Protein AF-A0A2W7BC59-F1 (afdb_monomer)

pLDDT: mean 80.7, std 17.66, range [41.47, 96.5]

Foldseek 3Di:
DDPDPPPPFWDFPAKWKQLAVVQQKTQFDPVLDDPDPPVPVPDPPLRIDSDPVRTDGDHYQVVNVVCVVSCVVVSVVVCVVVVHQKGKMFIWGWIAGPVRDIDTDGPDIDMDGPPPPPD

Solvent-accessible surface area (backbone atoms only — not comparable to full-atom values): 7121 Å² total; per-residue (Å²): 141,81,84,79,81,72,74,75,76,51,45,77,74,28,22,33,38,28,63,37,62,95,73,48,29,22,37,28,27,83,86,60,51,74,86,67,64,78,89,68,62,86,59,79,73,72,44,64,34,71,46,76,94,38,36,30,72,27,88,44,65,70,58,45,59,60,50,48,67,76,38,44,66,60,53,52,50,50,30,56,78,66,71,43,63,62,47,59,29,34,39,22,38,30,27,30,42,91,86,67,54,77,46,75,44,84,72,44,79,46,78,49,64,67,81,78,76,84,125

Structure (mmCIF, N/CA/C/O backbone):
data_AF-A0A2W7BC59-F1
#
_entry.id   AF-A0A2W7BC59-F1
#
loop_
_atom_site.group_PDB
_atom_site.id
_atom_site.type_symbol
_atom_site.label_atom_id
_atom_site.label_alt_id
_atom_site.label_comp_id
_atom_site.label_asym_id
_atom_site.label_entity_id
_atom_site.label_seq_id
_atom_site.pdbx_PDB_ins_code
_atom_site.Cartn_x
_atom_site.Cartn_y
_atom_site.Cartn_z
_atom_site.occupancy
_atom_site.B_iso_or_equiv
_atom_site.auth_seq_id
_atom_site.auth_comp_id
_atom_site.auth_asym_id
_atom_site.auth_atom_id
_atom_site.pdbx_PDB_model_num
ATOM 1 N N . MET A 1 1 ? -36.260 -1.384 26.310 1.00 46.19 1 MET A N 1
ATOM 2 C CA . MET A 1 1 ? -35.125 -0.602 25.772 1.00 46.19 1 MET A CA 1
ATOM 3 C C . MET A 1 1 ? -34.044 -1.584 25.352 1.00 46.19 1 MET A C 1
ATOM 5 O O . MET A 1 1 ? -33.490 -2.238 26.220 1.00 46.19 1 MET A O 1
ATOM 9 N N . ALA A 1 2 ? -33.786 -1.745 24.056 1.00 45.19 2 ALA A N 1
ATOM 10 C CA . ALA A 1 2 ? -32.685 -2.568 23.555 1.00 45.19 2 ALA A CA 1
ATOM 11 C C . ALA A 1 2 ? -32.050 -1.829 22.371 1.00 45.19 2 ALA A C 1
ATOM 13 O O . ALA A 1 2 ? -32.473 -1.976 21.228 1.00 45.19 2 ALA A O 1
ATOM 14 N N . LYS A 1 3 ? -31.085 -0.947 22.659 1.00 47.84 3 LYS A N 1
ATOM 15 C CA . LYS A 1 3 ? -30.191 -0.414 21.627 1.00 47.84 3 LYS A CA 1
ATOM 16 C C . LYS A 1 3 ? -29.195 -1.526 21.323 1.00 47.84 3 LYS A C 1
ATOM 18 O O . LYS A 1 3 ? -28.331 -1.811 22.147 1.00 47.84 3 LYS A O 1
ATOM 23 N N . GLY A 1 4 ? -29.388 -2.192 20.187 1.00 49.22 4 GLY A N 1
ATOM 24 C CA . GLY A 1 4 ? -28.482 -3.216 19.688 1.00 49.22 4 GLY A CA 1
ATOM 25 C C . GLY A 1 4 ? -27.069 -2.656 19.580 1.00 49.22 4 GLY A C 1
ATOM 26 O O . GLY A 1 4 ? -26.796 -1.795 18.747 1.00 49.22 4 GLY A O 1
ATOM 27 N N . PHE A 1 5 ? -26.176 -3.143 20.435 1.00 50.78 5 PHE A N 1
ATOM 28 C CA . PHE A 1 5 ? -24.741 -2.988 20.257 1.00 50.78 5 PHE A CA 1
ATOM 29 C C . PHE A 1 5 ? -24.304 -3.971 19.171 1.00 50.78 5 PHE A C 1
ATOM 31 O O . PHE A 1 5 ? -23.824 -5.065 19.447 1.00 50.78 5 PHE A O 1
ATOM 38 N N . GLY A 1 6 ? -24.517 -3.589 17.913 1.00 51.78 6 GLY A N 1
ATOM 39 C CA . GLY A 1 6 ? -23.738 -4.150 16.821 1.00 51.78 6 GLY A CA 1
ATOM 40 C C . GLY A 1 6 ? -22.338 -3.568 16.937 1.00 51.78 6 GLY A C 1
ATOM 41 O O . GLY A 1 6 ? -22.121 -2.422 16.547 1.00 51.78 6 GLY A O 1
ATOM 42 N N . THR A 1 7 ? -21.406 -4.307 17.538 1.00 54.91 7 THR A N 1
ATOM 43 C CA . THR A 1 7 ? -19.979 -3.971 17.485 1.00 54.91 7 THR A CA 1
ATOM 44 C C . THR A 1 7 ? -19.632 -3.725 16.017 1.00 54.91 7 THR A C 1
ATOM 46 O O . THR A 1 7 ? -19.944 -4.594 15.203 1.00 54.91 7 THR A O 1
ATOM 49 N N . PRO A 1 8 ? -19.064 -2.570 15.627 1.00 54.66 8 PRO A N 1
ATOM 50 C CA . PRO A 1 8 ? -18.714 -2.340 14.234 1.00 54.66 8 PRO A CA 1
ATOM 51 C C . PRO A 1 8 ? -17.634 -3.348 13.839 1.00 54.66 8 PRO A C 1
ATOM 53 O O . PRO A 1 8 ? -16.462 -3.201 14.182 1.00 54.66 8 PRO A O 1
ATOM 56 N N . ILE A 1 9 ? -18.063 -4.409 13.161 1.00 59.81 9 ILE A N 1
ATOM 57 C CA . ILE A 1 9 ? -17.202 -5.395 12.522 1.00 59.81 9 ILE A CA 1
ATOM 58 C C . ILE A 1 9 ? -16.504 -4.624 11.397 1.00 59.81 9 ILE A C 1
ATOM 60 O O . ILE A 1 9 ? -17.181 -4.092 10.519 1.00 59.81 9 ILE A O 1
ATOM 64 N N . ASN A 1 10 ? -15.174 -4.520 11.460 1.00 67.62 10 ASN A N 1
ATOM 65 C CA . ASN A 1 10 ? -14.295 -3.734 10.579 1.00 67.62 10 ASN A CA 1
ATOM 66 C C . ASN A 1 10 ? -14.109 -2.260 10.969 1.00 67.62 10 ASN A C 1
ATOM 68 O O . ASN A 1 10 ? -14.621 -1.336 10.327 1.00 67.62 10 ASN A O 1
ATOM 72 N N . LYS A 1 11 ? -13.275 -2.025 11.988 1.00 82.75 11 LYS A N 1
ATOM 73 C CA . LYS A 1 11 ? -12.807 -0.676 12.319 1.00 82.75 11 LYS A CA 1
ATOM 74 C C . LYS A 1 11 ? -11.793 -0.231 11.267 1.00 82.75 11 LYS A C 1
ATOM 76 O O . LYS A 1 11 ? -10.765 -0.875 11.066 1.00 82.75 11 LYS A O 1
ATOM 81 N N . LYS A 1 12 ? -12.057 0.904 10.620 1.00 89.44 12 LYS A N 1
ATOM 82 C CA . LYS A 1 12 ? -11.072 1.573 9.765 1.00 89.44 12 LYS A CA 1
ATOM 83 C C . LYS A 1 12 ? -9.857 1.973 10.604 1.00 89.44 12 LYS A C 1
ATOM 85 O O . LYS A 1 12 ? -9.991 2.741 11.556 1.00 89.44 12 LYS A O 1
ATOM 90 N N . VAL A 1 13 ? -8.690 1.471 10.218 1.00 90.31 13 VAL A N 1
ATOM 91 C CA . VAL A 1 13 ? -7.395 1.773 10.840 1.00 90.31 13 VAL A CA 1
ATOM 92 C C . VAL A 1 13 ? -6.752 2.974 10.150 1.00 90.31 13 VAL A C 1
ATOM 94 O O . VAL A 1 13 ? -6.245 3.875 10.812 1.00 90.31 13 VAL A O 1
ATOM 97 N N . GLY A 1 14 ? -6.836 3.033 8.820 1.00 93.81 14 GLY A N 1
ATOM 98 C CA . GLY A 1 14 ? -6.260 4.119 8.033 1.00 93.81 14 GLY A CA 1
ATOM 99 C C . GLY A 1 14 ? -6.209 3.778 6.553 1.00 93.81 14 GLY A C 1
ATOM 100 O O . GLY A 1 14 ? -7.118 3.127 6.036 1.00 93.81 14 GLY A O 1
ATOM 101 N N . TYR A 1 15 ? -5.157 4.235 5.887 1.00 95.88 15 TYR A N 1
ATOM 102 C CA . TYR A 1 15 ? -4.880 3.975 4.481 1.00 95.88 15 TYR A CA 1
ATOM 103 C C . TYR A 1 15 ? -3.479 3.406 4.322 1.00 95.88 15 TYR A C 1
ATOM 105 O O . TYR A 1 15 ? -2.567 3.848 5.013 1.00 95.88 15 TYR A O 1
ATOM 113 N N . VAL A 1 16 ? -3.313 2.464 3.405 1.00 95.75 16 VAL A N 1
ATOM 114 C CA . VAL A 1 16 ? -2.021 1.891 3.018 1.00 95.75 16 VAL A CA 1
ATOM 115 C C . VAL A 1 16 ? -1.819 2.081 1.523 1.00 95.75 16 VAL A C 1
ATOM 117 O O . VAL A 1 16 ? -2.788 2.185 0.764 1.00 95.75 16 VAL A O 1
ATOM 120 N N . LEU A 1 17 ? -0.559 2.121 1.110 1.00 95.38 17 LEU A N 1
ATOM 121 C CA . LEU A 1 17 ? -0.168 2.238 -0.284 1.00 95.38 17 LEU A CA 1
ATOM 122 C C . LEU A 1 17 ? 0.313 0.871 -0.762 1.00 95.38 17 LEU A C 1
ATOM 124 O O . LEU A 1 17 ? 1.305 0.362 -0.245 1.00 95.38 17 LEU A O 1
ATOM 128 N N . ASN A 1 18 ? -0.410 0.280 -1.707 1.00 95.19 18 ASN A N 1
ATOM 129 C CA . ASN A 1 18 ? -0.018 -0.936 -2.404 1.00 95.19 18 ASN A CA 1
ATOM 130 C C . ASN A 1 18 ? 0.597 -0.527 -3.748 1.00 95.19 18 ASN A C 1
ATOM 132 O O . ASN A 1 18 ? -0.099 -0.086 -4.664 1.00 95.19 18 ASN A O 1
ATOM 136 N N . LEU A 1 19 ? 1.921 -0.609 -3.799 1.00 93.38 19 LEU A N 1
ATOM 137 C CA . LEU A 1 19 ? 2.780 -0.163 -4.889 1.00 93.38 19 LEU A CA 1
ATOM 138 C C . LEU A 1 19 ? 2.718 -1.122 -6.078 1.00 93.38 19 LEU A C 1
ATOM 140 O O . LEU A 1 19 ? 2.672 -0.677 -7.220 1.00 93.38 19 LEU A O 1
ATOM 144 N N . VAL A 1 20 ? 2.670 -2.429 -5.800 1.00 92.25 20 VAL A N 1
ATOM 145 C CA . VAL A 1 20 ? 2.569 -3.480 -6.816 1.00 92.25 20 VAL A CA 1
ATOM 146 C C . VAL A 1 20 ? 1.520 -4.492 -6.375 1.00 92.25 20 VAL A C 1
ATOM 148 O O . VAL A 1 20 ? 1.791 -5.412 -5.598 1.00 92.25 20 VAL A O 1
ATOM 151 N N . SER A 1 21 ? 0.301 -4.302 -6.880 1.00 87.19 21 SER A N 1
ATOM 152 C CA . SER A 1 21 ? -0.875 -5.052 -6.424 1.00 87.19 21 SER A CA 1
ATOM 153 C C . SER A 1 21 ? -0.781 -6.562 -6.633 1.00 87.19 21 SER A C 1
ATOM 155 O O . SER A 1 21 ? -1.172 -7.312 -5.743 1.00 87.19 21 SER A O 1
ATOM 157 N N . GLU A 1 22 ? -0.201 -7.002 -7.749 1.00 87.19 22 GLU A N 1
ATOM 158 C CA . GLU A 1 22 ? -0.013 -8.420 -8.079 1.00 87.19 22 GLU A CA 1
ATOM 159 C C . GLU A 1 22 ? 0.835 -9.162 -7.035 1.00 87.19 22 GLU A C 1
ATOM 161 O O . GLU A 1 22 ? 0.543 -10.302 -6.683 1.00 87.19 22 GLU A O 1
ATOM 166 N N . PHE A 1 23 ? 1.835 -8.480 -6.473 1.00 87.38 23 PHE A N 1
ATOM 167 C CA . PHE A 1 23 ? 2.779 -9.050 -5.511 1.00 87.38 23 PHE A CA 1
ATOM 168 C C . PHE A 1 23 ? 2.493 -8.632 -4.065 1.00 87.38 23 PHE A C 1
ATOM 170 O O . PHE A 1 23 ? 3.247 -8.991 -3.162 1.00 87.38 23 PHE A O 1
ATOM 177 N N . ASN A 1 24 ? 1.406 -7.887 -3.829 1.00 90.06 24 ASN A N 1
ATOM 178 C CA . ASN A 1 24 ? 1.068 -7.315 -2.526 1.00 90.06 24 ASN A CA 1
ATOM 179 C C . ASN A 1 24 ? 2.244 -6.543 -1.902 1.00 90.06 24 ASN A C 1
ATOM 181 O O . ASN A 1 24 ? 2.544 -6.704 -0.719 1.00 90.06 24 ASN A O 1
ATOM 185 N N . ILE A 1 25 ? 2.925 -5.720 -2.703 1.00 92.25 25 ILE A N 1
ATOM 186 C CA . ILE A 1 25 ? 4.034 -4.891 -2.222 1.00 92.25 25 ILE A CA 1
ATOM 187 C C . ILE A 1 25 ? 3.467 -3.587 -1.678 1.00 92.25 25 ILE A C 1
ATOM 189 O O . ILE A 1 25 ? 2.900 -2.782 -2.415 1.00 92.25 25 ILE A O 1
ATOM 193 N N . TYR A 1 26 ? 3.652 -3.362 -0.385 1.00 93.56 26 TYR A N 1
ATOM 194 C CA . TYR A 1 26 ? 3.203 -2.182 0.333 1.00 93.56 26 TYR A CA 1
ATOM 195 C C . TYR A 1 26 ? 4.367 -1.264 0.683 1.00 93.56 26 TYR A C 1
ATOM 197 O O . TYR A 1 26 ? 5.492 -1.711 0.896 1.00 93.56 26 TYR A O 1
ATOM 205 N N . ALA A 1 27 ? 4.074 0.020 0.845 1.00 92.75 27 ALA A N 1
ATOM 206 C CA . ALA A 1 27 ? 4.951 0.923 1.577 1.00 92.75 27 ALA A CA 1
ATOM 207 C C . ALA A 1 27 ? 5.078 0.461 3.039 1.00 92.75 27 ALA A C 1
ATOM 209 O O . ALA A 1 27 ? 4.065 0.259 3.704 1.00 92.75 27 ALA A O 1
ATOM 210 N N . ALA A 1 28 ? 6.296 0.308 3.547 1.00 90.69 28 ALA A N 1
ATOM 211 C CA . ALA A 1 28 ? 6.622 -0.090 4.911 1.00 90.69 28 ALA A CA 1
ATOM 212 C C . ALA A 1 28 ? 6.697 1.113 5.857 1.00 90.69 28 ALA A C 1
ATOM 214 O O . ALA A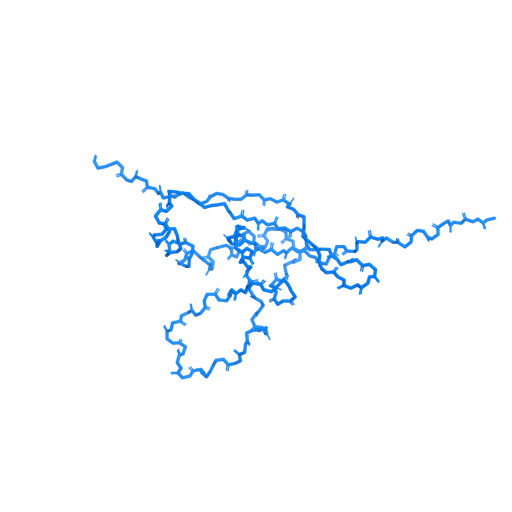 1 28 ? 7.090 2.219 5.477 1.00 90.69 28 ALA A O 1
ATOM 215 N N . ALA A 1 29 ? 6.333 0.897 7.120 1.00 84.69 29 ALA A N 1
ATOM 216 C CA . ALA A 1 29 ? 6.576 1.880 8.165 1.00 84.69 29 ALA A CA 1
ATOM 217 C C . ALA A 1 29 ? 8.083 1.977 8.462 1.00 84.69 29 ALA A C 1
ATOM 219 O O . ALA A 1 29 ? 8.760 0.956 8.552 1.00 84.69 29 ALA A O 1
ATOM 220 N N . GLU A 1 30 ? 8.593 3.190 8.691 1.00 72.38 30 GLU A N 1
ATOM 221 C CA . GLU A 1 30 ? 10.014 3.437 9.012 1.00 72.38 30 GLU A CA 1
ATOM 222 C C . GLU A 1 30 ? 10.507 2.584 10.194 1.00 72.38 30 GLU A C 1
ATOM 224 O O . GLU A 1 30 ? 11.614 2.063 10.167 1.00 72.38 30 GLU A O 1
ATOM 229 N N . ASN A 1 31 ? 9.647 2.366 11.193 1.00 64.25 31 ASN A N 1
ATOM 230 C CA . ASN A 1 31 ? 9.963 1.573 12.386 1.00 64.25 31 ASN A CA 1
ATOM 231 C C . ASN A 1 31 ? 9.775 0.058 12.198 1.00 64.25 31 ASN A C 1
ATOM 233 O O . ASN A 1 31 ? 10.071 -0.705 13.112 1.00 64.25 31 ASN A O 1
ATOM 237 N N . ALA A 1 32 ? 9.201 -0.375 11.073 1.00 59.22 32 ALA A N 1
ATOM 238 C CA . ALA A 1 32 ? 8.987 -1.789 10.780 1.00 59.22 32 ALA A CA 1
ATOM 239 C C . ALA A 1 32 ? 10.178 -2.404 10.038 1.00 59.22 32 ALA A C 1
ATOM 241 O O . ALA A 1 32 ? 10.324 -3.623 10.024 1.00 59.22 32 ALA A O 1
ATOM 242 N N . LEU A 1 33 ? 11.042 -1.588 9.434 1.00 59.53 33 LEU A N 1
ATOM 243 C CA . LEU A 1 33 ? 12.268 -2.086 8.832 1.00 59.53 33 LEU A CA 1
ATOM 244 C C . LEU A 1 33 ? 13.236 -2.493 9.953 1.00 59.53 33 LEU A C 1
ATOM 246 O O . LEU A 1 33 ? 13.403 -1.730 10.911 1.00 59.53 33 LEU A O 1
ATOM 250 N N . PRO A 1 34 ? 13.876 -3.676 9.873 1.00 55.59 34 PRO A N 1
ATOM 251 C CA . PRO A 1 34 ? 14.980 -3.977 10.771 1.00 55.59 34 PRO A CA 1
ATOM 252 C C . PRO A 1 34 ? 16.016 -2.851 10.650 1.00 55.59 34 PRO A C 1
ATOM 254 O O . PRO A 1 34 ? 16.170 -2.305 9.553 1.00 55.59 34 PRO A O 1
ATOM 257 N N . PRO A 1 35 ? 16.702 -2.468 11.743 1.00 51.06 35 PRO A N 1
ATOM 258 C CA . PRO A 1 35 ? 17.774 -1.490 11.673 1.00 51.06 35 PRO A CA 1
ATOM 259 C C . PRO A 1 35 ? 18.864 -2.068 10.772 1.00 51.06 35 PRO A C 1
ATOM 261 O O . PRO A 1 35 ? 19.705 -2.844 11.213 1.00 51.06 35 PRO A O 1
ATOM 264 N N . LEU A 1 36 ? 18.802 -1.746 9.483 1.00 51.16 36 LEU A N 1
ATOM 265 C CA . LEU A 1 36 ? 19.910 -1.956 8.576 1.00 51.16 36 LEU A CA 1
ATOM 266 C C . LEU A 1 36 ? 21.033 -1.081 9.117 1.00 51.16 36 LEU A C 1
ATOM 268 O O . LEU A 1 36 ? 20.823 0.116 9.346 1.00 51.16 36 LEU A O 1
ATOM 272 N N . ASP A 1 37 ? 22.178 -1.705 9.398 1.00 43.91 37 ASP A N 1
ATOM 273 C CA . ASP A 1 37 ? 23.396 -1.022 9.809 1.00 43.91 37 ASP A CA 1
ATOM 274 C C . ASP A 1 37 ? 23.567 0.223 8.942 1.00 43.91 37 ASP A C 1
ATOM 276 O O . ASP A 1 37 ? 23.744 0.148 7.723 1.00 43.91 37 ASP A O 1
ATOM 280 N N . LYS A 1 38 ? 23.456 1.388 9.586 1.00 48.44 38 LYS A N 1
ATOM 281 C CA . LYS A 1 38 ? 23.446 2.703 8.930 1.00 48.44 38 LYS A CA 1
ATOM 282 C C . LYS A 1 38 ? 24.735 2.991 8.147 1.00 48.44 38 LYS A C 1
ATOM 284 O O . LYS A 1 38 ? 24.799 3.992 7.449 1.00 48.44 38 LYS A O 1
ATOM 289 N N . GLU A 1 39 ? 25.733 2.114 8.243 1.00 45.56 39 GLU A N 1
ATOM 290 C CA . GLU A 1 39 ? 26.993 2.151 7.500 1.00 45.56 39 GLU A CA 1
ATOM 291 C C . GLU A 1 39 ? 26.893 1.589 6.067 1.00 45.56 39 GLU A C 1
ATOM 293 O O . GLU A 1 39 ? 27.815 1.789 5.284 1.00 45.56 39 GLU A O 1
ATOM 298 N N . LYS A 1 40 ? 25.785 0.928 5.686 1.00 45.06 40 LYS A N 1
ATOM 299 C CA . LYS A 1 40 ? 25.515 0.470 4.301 1.00 45.06 40 LYS A CA 1
ATOM 300 C C . LYS A 1 40 ? 24.255 1.080 3.676 1.00 45.06 40 LYS A C 1
ATOM 302 O O . LYS A 1 40 ? 23.751 0.573 2.679 1.00 45.06 40 LYS A O 1
ATOM 307 N N . ALA A 1 41 ? 23.728 2.158 4.248 1.00 46.44 41 ALA A N 1
ATOM 308 C CA . ALA A 1 41 ? 22.542 2.846 3.739 1.00 46.44 41 ALA A CA 1
ATOM 309 C C . ALA A 1 41 ? 22.875 3.839 2.604 1.00 46.44 41 ALA A C 1
ATOM 311 O O . ALA A 1 41 ? 22.352 4.949 2.588 1.00 46.44 41 ALA A O 1
ATOM 312 N N . ASP A 1 42 ? 23.767 3.458 1.684 1.00 41.47 42 ASP A N 1
ATOM 313 C CA . ASP A 1 42 ? 24.047 4.239 0.465 1.00 41.47 42 ASP A CA 1
ATOM 314 C C . ASP A 1 42 ? 22.998 3.972 -0.630 1.00 41.47 42 ASP A C 1
ATOM 316 O O . ASP A 1 42 ? 22.796 4.774 -1.536 1.00 41.47 42 ASP A O 1
ATOM 320 N N . GLU A 1 43 ? 22.240 2.881 -0.506 1.00 44.31 43 GLU A N 1
ATOM 321 C CA . GLU A 1 43 ? 21.065 2.638 -1.330 1.00 44.31 43 GLU A CA 1
ATOM 322 C C . GLU A 1 43 ? 19.822 2.834 -0.478 1.00 44.31 43 GLU A C 1
ATOM 324 O O . GLU A 1 43 ? 19.611 2.160 0.535 1.00 44.31 43 GLU A O 1
ATOM 329 N N . SER A 1 44 ? 19.003 3.796 -0.893 1.00 45.84 44 SER A N 1
ATOM 330 C CA . SER A 1 44 ? 17.671 4.041 -0.358 1.00 45.84 44 SER A CA 1
ATOM 331 C C . SER A 1 44 ? 16.856 2.756 -0.475 1.00 45.84 44 SER A C 1
ATOM 333 O O . SER A 1 44 ? 16.182 2.537 -1.477 1.00 45.84 44 SER A O 1
ATOM 335 N N . SER A 1 45 ? 16.924 1.876 0.531 1.00 54.25 45 SER A N 1
ATOM 336 C CA . SER A 1 45 ? 15.968 0.784 0.676 1.00 54.25 45 SER A CA 1
ATOM 337 C C . SER A 1 45 ? 14.615 1.459 0.632 1.00 54.25 45 SER A C 1
ATOM 339 O O . SER A 1 45 ? 14.285 2.201 1.556 1.00 54.25 45 SER A O 1
ATOM 341 N N . ALA A 1 46 ? 13.871 1.258 -0.457 1.00 60.78 46 ALA A N 1
ATOM 342 C CA . ALA A 1 46 ? 12.696 2.053 -0.799 1.00 60.78 46 ALA A CA 1
ATOM 343 C C . ALA A 1 46 ? 11.568 1.953 0.240 1.00 60.78 46 ALA A C 1
ATOM 345 O O . ALA A 1 46 ? 10.485 2.455 0.007 1.00 60.78 46 ALA A O 1
ATOM 346 N N . GLY A 1 47 ? 11.795 1.301 1.385 1.00 83.31 47 GLY A N 1
ATOM 347 C CA . GLY A 1 47 ? 10.875 1.207 2.497 1.00 83.31 47 GLY A CA 1
ATOM 348 C C . GLY A 1 47 ? 9.625 0.472 2.076 1.00 83.31 47 GLY A C 1
ATOM 349 O O . GLY A 1 47 ? 8.536 1.017 2.210 1.00 83.31 47 GLY A O 1
ATOM 350 N N . ILE A 1 48 ? 9.787 -0.739 1.539 1.00 89.06 48 ILE A N 1
ATOM 351 C CA . ILE A 1 48 ? 8.701 -1.592 1.050 1.00 89.06 48 ILE A CA 1
ATOM 352 C C . ILE A 1 48 ? 8.613 -2.895 1.849 1.00 89.06 48 ILE A C 1
ATOM 354 O O . ILE A 1 48 ? 9.581 -3.335 2.466 1.00 89.06 48 ILE A O 1
ATOM 358 N N . THR A 1 49 ? 7.439 -3.516 1.858 1.00 89.88 49 THR A N 1
ATOM 359 C CA . THR A 1 49 ? 7.176 -4.783 2.547 1.00 89.88 49 THR A CA 1
ATOM 360 C C . THR A 1 49 ? 6.075 -5.564 1.839 1.00 89.88 49 THR A C 1
ATOM 362 O O . THR A 1 49 ? 5.160 -4.976 1.275 1.00 89.88 49 THR A O 1
ATOM 365 N N . ASN A 1 50 ? 6.124 -6.893 1.898 1.00 90.50 50 ASN A N 1
ATOM 366 C CA . ASN A 1 50 ? 5.017 -7.764 1.489 1.00 90.50 50 ASN A CA 1
ATOM 367 C C . ASN A 1 50 ? 4.097 -8.144 2.666 1.00 90.50 50 ASN A C 1
ATOM 369 O O . ASN A 1 50 ? 3.128 -8.882 2.493 1.00 90.50 50 ASN A O 1
ATOM 373 N N . ASN A 1 51 ? 4.393 -7.650 3.872 1.00 89.69 51 ASN A N 1
ATOM 374 C CA . ASN A 1 51 ? 3.620 -7.916 5.074 1.00 89.69 51 ASN A CA 1
ATOM 375 C C . ASN A 1 51 ? 2.739 -6.711 5.415 1.00 89.69 51 ASN A C 1
ATOM 377 O O . ASN A 1 51 ? 3.228 -5.653 5.814 1.00 89.69 51 ASN A O 1
ATOM 381 N N . LEU A 1 52 ? 1.421 -6.892 5.320 1.00 89.75 52 LEU A N 1
ATOM 382 C CA . LEU A 1 52 ? 0.445 -5.839 5.600 1.00 89.75 52 LEU A CA 1
ATOM 383 C C . LEU A 1 52 ? 0.553 -5.283 7.033 1.00 89.75 52 LEU A C 1
ATOM 385 O O . LEU A 1 52 ? 0.328 -4.093 7.242 1.00 89.75 52 LEU A O 1
ATOM 389 N N . SER A 1 53 ? 0.952 -6.102 8.009 1.00 88.94 53 SER A N 1
ATOM 390 C CA . SER A 1 53 ? 1.150 -5.670 9.402 1.00 88.94 53 SER A CA 1
ATOM 391 C C . SER A 1 53 ? 2.340 -4.724 9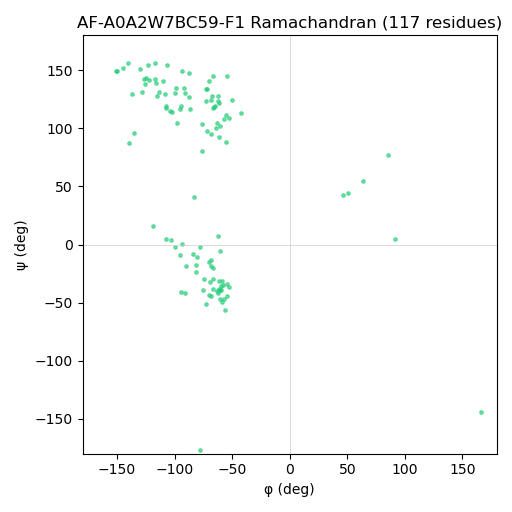.582 1.00 88.94 53 SER A C 1
ATOM 393 O O . SER A 1 53 ? 2.424 -4.025 10.588 1.00 88.94 53 SER A O 1
ATOM 395 N N . MET A 1 54 ? 3.257 -4.694 8.613 1.00 89.94 54 MET A N 1
ATOM 396 C CA . MET A 1 54 ? 4.425 -3.808 8.583 1.00 89.94 54 MET A CA 1
ATOM 397 C C . MET A 1 54 ? 4.202 -2.587 7.681 1.00 89.94 54 MET A C 1
ATOM 399 O O . MET A 1 54 ? 5.082 -1.729 7.570 1.00 89.94 54 MET A O 1
ATOM 403 N N . ALA A 1 55 ? 3.044 -2.505 7.020 1.00 91.62 55 ALA A N 1
ATOM 404 C CA . ALA A 1 55 ? 2.742 -1.430 6.094 1.00 91.62 55 ALA A CA 1
ATOM 405 C C . ALA A 1 55 ? 2.617 -0.080 6.816 1.00 91.62 55 ALA A C 1
ATOM 407 O O . ALA A 1 55 ? 2.103 0.029 7.933 1.00 91.62 55 ALA A O 1
ATOM 408 N N . ARG A 1 56 ? 3.054 0.984 6.145 1.00 93.38 56 ARG A N 1
ATOM 409 C CA . ARG A 1 56 ? 2.853 2.361 6.578 1.00 93.38 56 ARG A CA 1
ATOM 410 C C . ARG A 1 56 ? 1.374 2.692 6.498 1.00 93.38 56 ARG A C 1
ATOM 412 O O . ARG A 1 56 ? 0.736 2.524 5.460 1.00 93.38 56 ARG A O 1
ATOM 419 N N . VAL A 1 57 ? 0.844 3.202 7.605 1.00 94.00 57 VAL A N 1
ATOM 420 C CA . VAL A 1 57 ? -0.559 3.596 7.709 1.00 94.00 57 VAL A CA 1
ATOM 421 C C . VAL A 1 57 ? -0.666 5.116 7.731 1.00 94.00 57 VAL A C 1
ATOM 423 O O . VAL A 1 57 ? -0.206 5.780 8.659 1.00 94.00 57 VAL A O 1
ATOM 426 N N . TRP A 1 58 ? -1.329 5.672 6.723 1.00 95.12 58 TRP A N 1
ATOM 427 C CA . TRP A 1 58 ? -1.678 7.085 6.651 1.00 95.12 58 TRP A CA 1
ATOM 428 C C . TRP A 1 58 ? -3.080 7.342 7.193 1.00 95.12 58 TRP A C 1
ATOM 430 O O . TRP A 1 58 ? -3.992 6.520 7.078 1.00 95.12 58 TRP A O 1
ATOM 440 N N . LYS A 1 59 ? -3.283 8.533 7.762 1.00 92.31 59 LYS A N 1
ATOM 441 C CA . LYS A 1 59 ? -4.578 8.914 8.350 1.00 92.31 59 LYS A CA 1
ATOM 442 C C . LYS A 1 59 ? -5.628 9.227 7.283 1.00 92.31 59 LYS A C 1
ATOM 444 O O . LYS A 1 59 ? -6.822 9.050 7.517 1.00 92.31 59 LYS A O 1
ATOM 449 N N . ASN A 1 60 ? -5.197 9.716 6.123 1.00 93.19 60 ASN A N 1
ATOM 450 C CA . ASN A 1 60 ? -6.067 10.123 5.024 1.00 93.19 60 ASN A CA 1
ATOM 451 C C . ASN A 1 60 ? -5.460 9.714 3.666 1.00 93.19 60 ASN A C 1
ATOM 453 O O . ASN A 1 60 ? -4.242 9.552 3.577 1.00 93.19 60 ASN A O 1
ATOM 457 N N . PRO A 1 61 ? -6.283 9.555 2.612 1.00 92.25 61 PRO A N 1
ATOM 458 C CA . PRO A 1 61 ? -5.810 9.035 1.331 1.00 92.25 61 PRO A CA 1
ATOM 459 C C . PRO A 1 61 ? -4.881 10.022 0.617 1.00 92.25 61 PRO A C 1
ATOM 461 O O . PRO A 1 61 ? -3.915 9.599 0.001 1.00 92.25 61 PRO A O 1
ATOM 464 N N . ARG A 1 62 ? -5.091 11.336 0.789 1.00 93.19 62 ARG A N 1
ATOM 465 C CA . ARG A 1 62 ? -4.227 12.379 0.207 1.00 93.19 62 ARG A CA 1
ATOM 466 C C . ARG A 1 62 ? -2.784 12.315 0.714 1.00 93.19 62 ARG A C 1
ATOM 468 O O . ARG A 1 62 ? -1.870 12.703 -0.000 1.00 93.19 62 ARG A O 1
ATOM 475 N N . GLN A 1 63 ? -2.566 11.881 1.955 1.00 93.00 63 GLN A N 1
ATOM 476 C CA . GLN A 1 63 ? -1.215 11.670 2.475 1.00 93.00 63 GLN A CA 1
ATOM 477 C C . GLN A 1 63 ? -0.548 10.460 1.816 1.00 93.00 63 GLN A C 1
ATOM 479 O O . GLN A 1 63 ? 0.604 10.574 1.418 1.00 93.00 63 GLN A O 1
ATOM 484 N N . ALA A 1 64 ? -1.275 9.348 1.660 1.00 92.00 64 ALA A N 1
ATOM 485 C CA . ALA A 1 64 ? -0.767 8.171 0.954 1.00 92.00 64 ALA A CA 1
ATOM 486 C C . ALA A 1 64 ? -0.454 8.491 -0.518 1.00 92.00 64 ALA A C 1
ATOM 488 O O . ALA A 1 64 ? 0.594 8.106 -1.019 1.00 9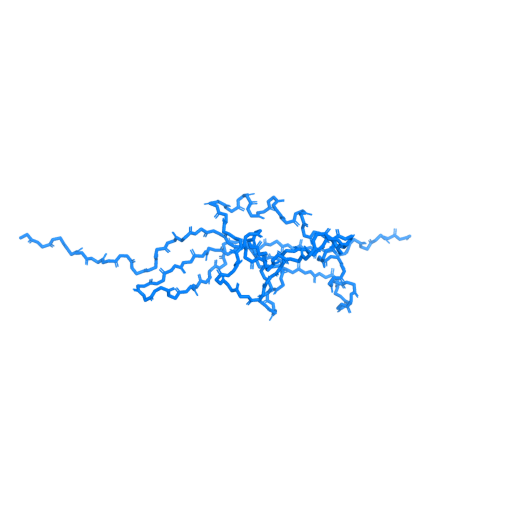2.00 64 ALA A O 1
ATOM 489 N N . GLU A 1 65 ? -1.325 9.260 -1.175 1.00 93.25 65 GLU A N 1
ATOM 490 C CA . GLU A 1 65 ? -1.142 9.747 -2.545 1.00 93.25 65 GLU A CA 1
ATOM 491 C C . GLU A 1 65 ? 0.133 10.582 -2.697 1.00 93.25 65 GLU A C 1
ATOM 493 O O . GLU A 1 65 ? 0.942 10.317 -3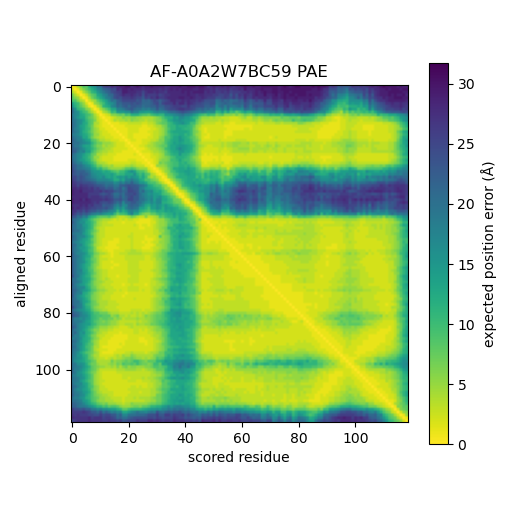.581 1.00 93.25 65 GLU A O 1
ATOM 498 N N . LYS A 1 66 ? 0.353 11.566 -1.815 1.00 92.12 66 LYS A N 1
ATOM 499 C CA . LYS A 1 66 ? 1.573 12.387 -1.848 1.00 92.12 66 LYS A CA 1
ATOM 500 C C . LYS A 1 66 ? 2.834 11.552 -1.659 1.00 92.12 66 LYS A C 1
ATOM 502 O O . LYS A 1 66 ? 3.821 11.800 -2.341 1.00 92.12 66 LYS A O 1
ATOM 507 N N . SER A 1 67 ? 2.778 10.555 -0.779 1.00 90.69 67 SER A N 1
ATOM 508 C CA . SER A 1 67 ? 3.910 9.670 -0.520 1.00 90.69 67 SER A CA 1
ATOM 509 C C . SER A 1 67 ? 4.264 8.758 -1.691 1.00 90.69 67 SER A C 1
ATOM 511 O O . SER A 1 67 ? 5.357 8.222 -1.683 1.00 90.69 67 SER A O 1
ATOM 513 N N . VAL A 1 68 ? 3.425 8.605 -2.725 1.00 90.56 68 VAL A N 1
ATOM 514 C CA . VAL A 1 68 ? 3.804 7.857 -3.944 1.00 90.56 68 VAL A CA 1
ATOM 515 C C . VAL A 1 68 ? 5.098 8.396 -4.557 1.00 90.56 68 VAL A C 1
ATOM 517 O O . VAL A 1 68 ? 5.894 7.619 -5.077 1.00 90.56 68 VAL A O 1
ATOM 520 N N . GLN A 1 69 ? 5.328 9.710 -4.456 1.00 89.62 69 GLN A N 1
ATOM 521 C CA . GLN A 1 69 ? 6.539 10.360 -4.963 1.00 89.62 69 GLN A CA 1
ATOM 522 C C . GLN A 1 69 ? 7.816 9.784 -4.341 1.00 89.62 69 GLN A C 1
ATOM 524 O O . GLN A 1 69 ? 8.811 9.627 -5.045 1.00 89.62 69 GLN A O 1
ATOM 529 N N . ASP A 1 70 ? 7.751 9.386 -3.069 1.00 89.31 70 ASP A N 1
ATOM 530 C CA . ASP A 1 70 ? 8.873 8.807 -2.324 1.00 89.31 70 ASP A CA 1
ATOM 531 C C . ASP A 1 70 ? 9.284 7.427 -2.878 1.00 89.31 70 ASP A C 1
ATOM 533 O O . ASP A 1 70 ? 10.407 6.978 -2.671 1.00 89.31 70 ASP A O 1
ATOM 537 N N . TYR A 1 71 ? 8.388 6.764 -3.619 1.00 90.00 71 TYR A N 1
ATOM 538 C CA . TYR A 1 71 ? 8.584 5.424 -4.180 1.00 90.00 71 TYR A CA 1
ATOM 539 C C . TYR A 1 71 ? 8.800 5.431 -5.698 1.00 90.00 71 TYR A C 1
ATOM 541 O O . TYR A 1 71 ? 8.887 4.362 -6.298 1.00 90.00 71 TYR A O 1
ATOM 549 N N . LEU A 1 72 ? 8.885 6.600 -6.346 1.00 88.69 72 LEU A N 1
ATOM 550 C CA . LEU A 1 72 ? 8.969 6.677 -7.810 1.00 88.69 72 LEU A CA 1
ATOM 551 C C . LEU A 1 72 ? 10.191 5.958 -8.384 1.00 88.69 72 LEU A C 1
ATOM 553 O O . LEU A 1 72 ? 10.039 5.292 -9.400 1.00 88.69 72 LEU A O 1
ATOM 557 N N . GLY A 1 73 ? 11.357 6.047 -7.733 1.00 88.19 73 GLY A N 1
ATOM 558 C CA . GLY A 1 73 ? 12.558 5.317 -8.164 1.00 88.19 73 GLY A CA 1
ATOM 559 C C . GLY A 1 73 ? 12.296 3.812 -8.238 1.00 88.19 73 GLY A C 1
ATOM 560 O O . GLY A 1 73 ? 12.347 3.229 -9.314 1.00 88.19 73 GLY A O 1
ATOM 561 N N . PHE A 1 74 ? 11.842 3.227 -7.124 1.00 89.44 74 PHE A N 1
ATOM 562 C CA . PHE A 1 74 ? 11.451 1.816 -7.057 1.00 89.44 74 PHE A CA 1
ATOM 563 C C . PHE A 1 74 ? 10.398 1.432 -8.107 1.00 89.44 74 PHE A C 1
ATOM 565 O O . PHE A 1 74 ? 10.510 0.387 -8.738 1.00 89.44 74 PHE A O 1
ATOM 572 N N . LEU A 1 75 ? 9.366 2.257 -8.303 1.00 90.88 75 LEU A N 1
ATOM 573 C CA . LEU A 1 75 ? 8.295 1.970 -9.262 1.00 90.88 75 LEU A CA 1
ATOM 574 C C . LEU A 1 75 ? 8.800 1.993 -10.713 1.00 90.88 75 LEU A C 1
ATOM 576 O O . LEU A 1 75 ? 8.364 1.179 -11.527 1.00 90.88 75 LEU A O 1
ATOM 580 N N . VAL A 1 76 ? 9.707 2.914 -11.045 1.00 89.88 76 VAL A N 1
ATOM 581 C CA . VAL A 1 76 ? 10.330 3.002 -12.373 1.00 89.88 76 VAL A CA 1
ATOM 582 C C . VAL A 1 76 ? 11.252 1.814 -12.619 1.00 89.88 76 VAL A C 1
ATOM 584 O O . VAL A 1 76 ? 11.165 1.211 -13.691 1.00 89.88 76 VAL A O 1
ATOM 587 N N . ASP A 1 77 ? 12.069 1.443 -11.635 1.00 89.69 77 ASP A N 1
ATOM 588 C CA . ASP A 1 77 ? 12.941 0.269 -11.713 1.00 89.69 77 ASP A CA 1
ATOM 589 C C . ASP A 1 77 ? 12.099 -1.000 -11.894 1.00 89.69 77 ASP A C 1
ATOM 591 O O . ASP A 1 77 ? 12.305 -1.751 -12.844 1.00 89.69 77 ASP A O 1
ATOM 595 N N . TRP A 1 78 ? 11.033 -1.158 -11.100 1.00 90.69 78 TRP A N 1
ATOM 596 C CA . TRP A 1 78 ? 10.093 -2.276 -11.215 1.00 90.69 78 TRP A CA 1
ATOM 597 C C . TRP A 1 78 ? 9.459 -2.384 -12.607 1.00 90.69 78 TRP A C 1
ATOM 599 O O . TRP A 1 78 ? 9.396 -3.463 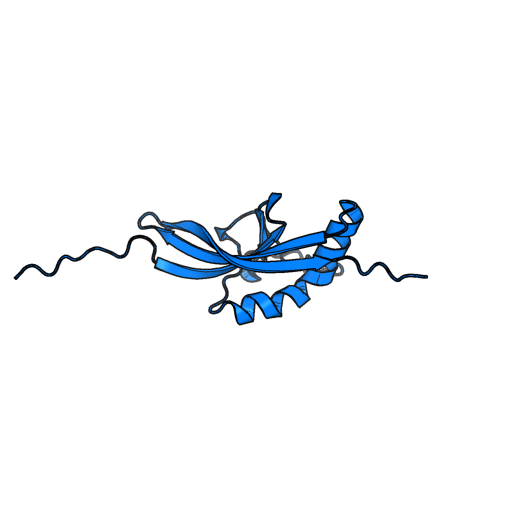-13.196 1.00 90.69 78 TRP A O 1
ATOM 609 N N . MET A 1 79 ? 8.978 -1.267 -13.163 1.00 91.06 79 MET A N 1
ATOM 610 C CA . MET A 1 79 ? 8.428 -1.253 -14.522 1.00 91.06 79 MET A CA 1
ATOM 611 C C . MET A 1 79 ? 9.495 -1.525 -15.587 1.00 91.06 79 MET A C 1
ATOM 613 O O . MET A 1 79 ? 9.175 -2.021 -16.667 1.00 91.06 79 MET A O 1
ATOM 617 N N . THR A 1 80 ? 10.748 -1.151 -15.346 1.00 90.50 80 THR A N 1
ATOM 618 C CA . THR A 1 80 ? 11.855 -1.381 -16.281 1.00 90.50 80 THR A CA 1
ATOM 619 C C . THR A 1 80 ? 12.238 -2.855 -16.294 1.00 90.50 80 THR A C 1
ATOM 621 O O . THR A 1 80 ? 12.196 -3.467 -17.361 1.00 90.50 80 THR A O 1
ATOM 624 N N . ASP A 1 81 ? 12.466 -3.442 -15.122 1.00 89.81 81 ASP A N 1
ATOM 625 C CA . ASP A 1 81 ? 12.814 -4.854 -14.947 1.00 89.81 81 ASP A CA 1
ATOM 626 C C . ASP A 1 81 ? 11.691 -5.786 -15.410 1.00 89.81 81 ASP A C 1
ATOM 628 O O . ASP A 1 81 ? 11.932 -6.794 -16.074 1.00 89.81 81 ASP A O 1
ATOM 632 N N . GLY A 1 82 ? 10.440 -5.424 -15.115 1.00 87.19 82 GLY A N 1
ATOM 633 C CA . GLY A 1 82 ? 9.258 -6.160 -15.560 1.00 87.19 82 GLY A CA 1
ATOM 634 C C . GLY A 1 82 ? 8.867 -5.916 -17.021 1.00 87.19 82 GLY A C 1
ATOM 635 O O . GLY A 1 82 ? 7.880 -6.491 -17.476 1.00 87.19 82 GLY A O 1
ATOM 636 N N . ASN A 1 83 ? 9.583 -5.048 -17.750 1.00 87.94 83 ASN A N 1
ATOM 637 C CA . ASN A 1 83 ? 9.216 -4.573 -19.089 1.00 87.94 83 ASN A CA 1
ATOM 638 C C . ASN A 1 83 ? 7.735 -4.139 -19.199 1.00 87.94 83 ASN A C 1
ATOM 640 O O . ASN A 1 83 ? 7.031 -4.461 -20.155 1.00 87.94 83 ASN A O 1
ATOM 644 N N . LEU A 1 84 ? 7.254 -3.418 -18.185 1.00 88.62 84 LEU A N 1
ATOM 645 C CA . LEU A 1 84 ? 5.883 -2.925 -18.094 1.00 88.62 84 LEU A CA 1
ATOM 646 C C . LEU A 1 84 ? 5.787 -1.517 -18.690 1.00 88.62 84 LEU A C 1
ATOM 648 O O . LEU A 1 84 ? 6.618 -0.655 -18.395 1.00 88.62 84 LEU A O 1
ATOM 652 N N . ASP A 1 85 ? 4.765 -1.274 -19.511 1.00 89.69 85 ASP A N 1
ATOM 653 C CA . ASP A 1 85 ? 4.425 0.068 -20.014 1.00 89.69 85 ASP A CA 1
ATOM 654 C C . ASP A 1 85 ? 3.610 0.874 -18.985 1.00 89.69 85 ASP A C 1
ATOM 656 O O . ASP A 1 85 ? 3.621 2.107 -18.997 1.00 89.69 85 ASP A O 1
ATOM 660 N N . GLU A 1 86 ? 2.929 0.177 -18.073 1.00 91.12 86 GLU A N 1
ATOM 661 C CA . GLU A 1 86 ? 2.074 0.758 -17.046 1.00 91.12 86 GLU A CA 1
ATOM 662 C C . GLU A 1 86 ? 2.134 -0.027 -15.735 1.00 91.12 86 GLU A C 1
ATOM 664 O O . GLU A 1 86 ? 2.324 -1.244 -15.719 1.00 91.12 86 GLU A O 1
ATOM 669 N N . LEU A 1 87 ? 1.897 0.670 -14.628 1.00 92.38 87 LEU A N 1
ATOM 670 C CA . LEU A 1 87 ? 1.772 0.088 -13.301 1.00 92.38 87 LEU A CA 1
ATOM 671 C C . LEU A 1 87 ? 0.604 0.739 -12.561 1.00 92.38 87 LEU A C 1
ATOM 673 O O . LEU A 1 87 ? 0.493 1.963 -12.482 1.00 92.38 87 LEU A O 1
ATOM 677 N N . THR A 1 88 ? -0.281 -0.087 -12.003 1.00 93.75 88 THR A N 1
ATOM 678 C CA . THR A 1 88 ? -1.389 0.396 -11.171 1.00 93.75 88 THR A CA 1
ATOM 679 C C . THR A 1 88 ? -0.994 0.360 -9.701 1.00 93.75 88 THR A C 1
ATOM 681 O O . THR A 1 88 ? -0.770 -0.708 -9.133 1.00 93.75 88 THR A O 1
ATOM 684 N N . ILE A 1 89 ? -0.998 1.533 -9.082 1.00 94.56 89 ILE A N 1
ATOM 685 C CA . ILE A 1 89 ? -0.769 1.750 -7.657 1.00 94.56 89 ILE A CA 1
ATOM 686 C C . ILE A 1 89 ? -2.134 1.900 -6.984 1.00 94.56 89 ILE A C 1
ATOM 688 O O . ILE A 1 89 ? -3.017 2.609 -7.478 1.00 94.56 89 ILE A O 1
ATOM 692 N N . LEU A 1 90 ? -2.333 1.237 -5.850 1.00 96.50 90 LEU A N 1
ATOM 693 C CA . LEU A 1 90 ? -3.597 1.269 -5.120 1.00 96.50 90 LEU A CA 1
ATOM 694 C C . LEU A 1 90 ? -3.411 1.964 -3.776 1.00 96.50 90 LEU A C 1
ATOM 696 O O . LEU A 1 90 ? -2.532 1.617 -2.990 1.00 96.50 90 LEU A O 1
ATOM 700 N N . ILE A 1 91 ? -4.303 2.899 -3.474 1.00 96.38 91 ILE A N 1
ATOM 701 C CA . ILE A 1 91 ? -4.494 3.386 -2.111 1.00 96.38 91 ILE A CA 1
ATOM 702 C C . ILE A 1 91 ? -5.653 2.588 -1.535 1.00 96.38 91 ILE A C 1
ATOM 704 O O . ILE A 1 91 ? -6.785 2.677 -2.020 1.00 96.38 91 ILE A O 1
ATOM 708 N N . CYS A 1 92 ? -5.382 1.812 -0.493 1.00 96.19 92 CYS A N 1
ATOM 709 C CA . CYS A 1 92 ? -6.372 0.945 0.128 1.00 96.19 92 CYS A CA 1
ATOM 710 C C . CYS A 1 92 ? -6.747 1.456 1.517 1.00 96.19 92 CYS A C 1
ATOM 712 O O . CYS A 1 92 ? -5.888 1.892 2.280 1.00 96.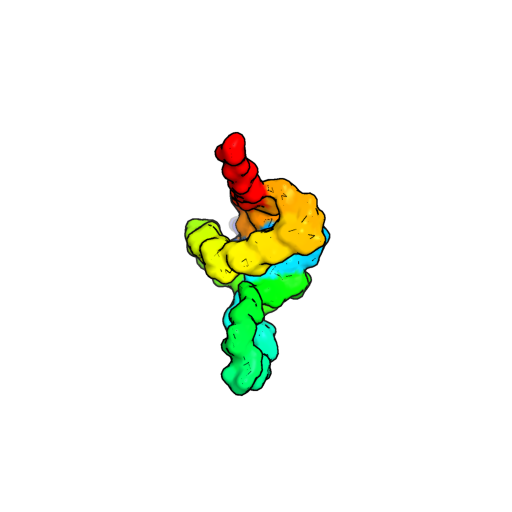19 92 CYS A O 1
ATOM 714 N N . VAL A 1 93 ? -8.025 1.369 1.877 1.00 95.50 93 VAL A N 1
ATOM 715 C CA . VAL A 1 93 ? -8.468 1.469 3.267 1.00 95.50 93 VAL A CA 1
ATOM 716 C C . VAL A 1 93 ? -7.980 0.230 4.005 1.00 95.50 93 VAL A C 1
ATOM 718 O O . VAL A 1 93 ? -8.316 -0.884 3.616 1.00 95.50 93 VAL A O 1
ATOM 721 N N . LEU A 1 94 ? -7.236 0.430 5.087 1.00 94.75 94 LEU A N 1
ATOM 722 C CA . LEU A 1 94 ? -6.884 -0.631 6.020 1.00 94.75 94 LEU A CA 1
ATOM 723 C C . LEU A 1 94 ? -7.988 -0.764 7.068 1.00 94.75 94 LEU A C 1
ATOM 725 O O . LEU A 1 94 ? -8.355 0.218 7.728 1.00 94.75 94 LEU A O 1
ATOM 729 N N . LYS A 1 95 ? -8.505 -1.976 7.231 1.00 92.94 95 LYS A N 1
ATOM 730 C CA . LYS A 1 95 ? -9.515 -2.336 8.224 1.00 92.94 95 LYS A CA 1
ATOM 731 C C . LYS A 1 95 ? -8.966 -3.449 9.109 1.00 92.94 95 LYS A C 1
ATOM 733 O O . LYS A 1 95 ? -8.281 -4.341 8.624 1.00 92.94 95 LYS A O 1
ATOM 738 N N . ALA A 1 96 ? -9.279 -3.375 10.396 1.00 89.50 96 ALA A N 1
ATOM 739 C CA . ALA A 1 96 ? -9.046 -4.457 11.341 1.00 89.50 96 ALA A CA 1
ATOM 740 C C . ALA A 1 96 ? -10.394 -5.072 11.708 1.00 89.50 96 ALA A C 1
ATOM 742 O O . ALA A 1 96 ? -11.341 -4.344 12.048 1.00 89.50 96 ALA A O 1
ATOM 743 N N . ASP A 1 97 ? -10.484 -6.391 11.612 1.00 86.00 97 ASP A N 1
ATOM 744 C CA . ASP A 1 97 ? -11.664 -7.128 12.035 1.00 86.00 97 ASP A CA 1
ATOM 745 C C . ASP A 1 97 ? -11.708 -7.285 13.572 1.00 86.00 97 ASP A C 1
ATOM 747 O O . ASP A 1 97 ? -10.873 -6.756 14.311 1.00 86.00 97 ASP A O 1
ATOM 751 N N . SER A 1 98 ? -12.713 -7.999 14.086 1.00 80.56 98 SER A N 1
ATOM 752 C CA . SER A 1 98 ? -12.85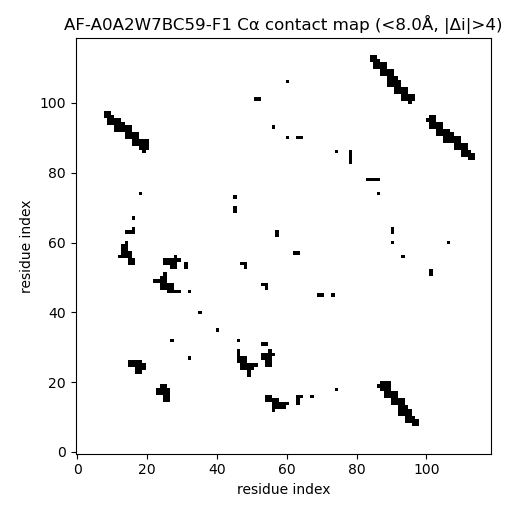2 -8.248 15.528 1.00 80.56 98 SER A CA 1
ATOM 753 C C . SER A 1 98 ? -11.803 -9.201 16.113 1.00 80.56 98 SER A C 1
ATOM 755 O O . SER A 1 98 ? -11.696 -9.293 17.333 1.00 80.56 98 SER A O 1
ATOM 757 N N . LYS A 1 99 ? -11.075 -9.940 15.270 1.00 83.94 99 LYS A N 1
ATOM 758 C CA . LYS A 1 99 ? -10.013 -10.878 15.655 1.00 83.94 99 LYS A CA 1
ATOM 759 C C . LYS A 1 99 ? -8.624 -10.237 15.600 1.00 83.94 99 LYS A C 1
ATOM 761 O O . LYS A 1 99 ? -7.677 -10.817 16.121 1.00 83.94 99 LYS A O 1
ATOM 766 N N . GLY A 1 100 ? -8.521 -9.028 15.046 1.00 79.81 100 GLY A N 1
ATOM 767 C CA . GLY A 1 100 ? -7.260 -8.324 14.827 1.00 79.81 100 GLY A CA 1
ATOM 768 C C . GLY A 1 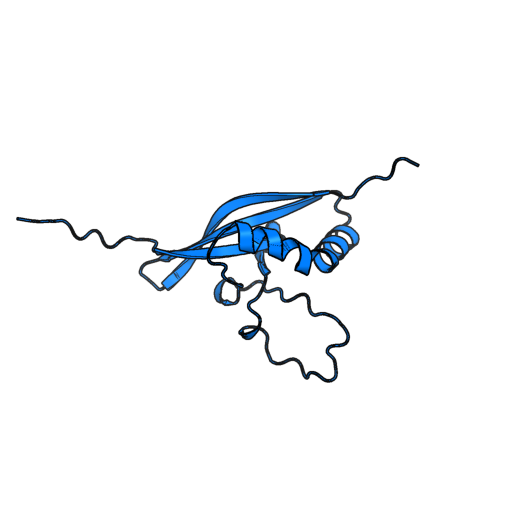100 ? -6.645 -8.599 13.454 1.00 79.81 100 GLY A C 1
ATOM 769 O O . GLY A 1 100 ? -5.554 -8.100 13.182 1.00 79.81 100 GLY A O 1
ATOM 770 N N . ASP A 1 101 ? -7.342 -9.335 12.587 1.00 88.06 101 ASP A N 1
ATOM 771 C CA . ASP A 1 101 ? -6.902 -9.609 11.228 1.00 88.06 101 ASP A CA 1
ATOM 772 C C . ASP A 1 101 ?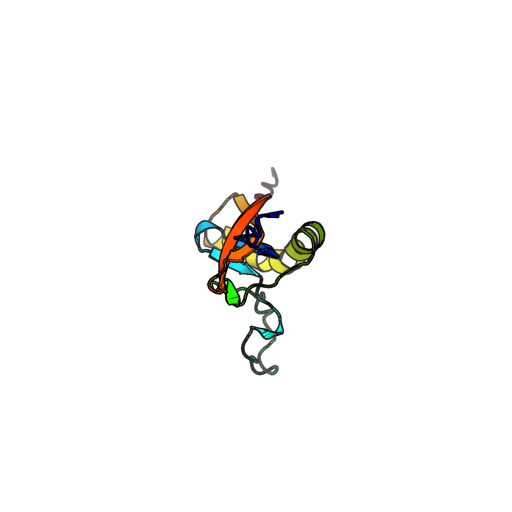 -7.034 -8.343 10.372 1.00 88.06 101 ASP A C 1
ATOM 774 O O . ASP A 1 101 ? -8.043 -7.623 10.398 1.00 88.06 101 ASP A O 1
ATOM 778 N N . LEU A 1 102 ? -5.976 -8.056 9.614 1.00 90.38 102 LEU A N 1
ATOM 779 C CA . LEU A 1 102 ? -5.893 -6.886 8.751 1.00 90.38 102 LEU A CA 1
ATOM 780 C C . LEU A 1 102 ? -6.407 -7.215 7.352 1.00 90.38 102 LEU A C 1
ATOM 782 O O . LEU A 1 102 ? -5.971 -8.172 6.717 1.00 90.38 102 LEU A O 1
ATOM 786 N N . THR A 1 103 ? -7.301 -6.371 6.848 1.00 91.88 103 THR A N 1
ATOM 787 C CA . THR A 1 103 ? -7.842 -6.460 5.490 1.00 91.88 103 THR A CA 1
ATOM 788 C C . THR A 1 103 ? -7.740 -5.116 4.785 1.00 91.88 103 THR A C 1
ATOM 790 O O . THR A 1 103 ? -7.757 -4.052 5.414 1.00 91.88 103 THR A O 1
ATOM 793 N N . THR A 1 104 ? -7.622 -5.156 3.461 1.00 93.38 104 THR A N 1
ATOM 794 C CA . THR A 1 104 ? -7.552 -3.965 2.616 1.00 93.38 104 THR A CA 1
ATOM 795 C C . THR A 1 104 ? -8.736 -3.898 1.664 1.00 93.38 104 THR A C 1
ATOM 797 O O . THR A 1 104 ? -9.191 -4.902 1.125 1.00 93.38 104 THR A O 1
ATOM 800 N N . GLU A 1 105 ? -9.238 -2.688 1.443 1.00 93.88 105 GLU A N 1
ATOM 801 C CA . GLU A 1 105 ? -10.262 -2.398 0.439 1.00 93.88 105 GLU A CA 1
ATOM 802 C C . GLU A 1 105 ? -9.788 -1.236 -0.429 1.00 93.88 105 GLU A C 1
ATOM 804 O O . GLU A 1 105 ? -9.341 -0.219 0.097 1.00 93.88 105 GLU A O 1
ATOM 809 N N . VAL A 1 106 ? -9.865 -1.367 -1.753 1.00 95.50 106 VAL A N 1
ATOM 810 C CA . VAL A 1 106 ? -9.373 -0.332 -2.673 1.00 95.50 106 VAL A CA 1
ATOM 811 C C . VAL A 1 106 ? -10.198 0.947 -2.516 1.00 95.50 106 VAL A C 1
ATOM 813 O O . VAL A 1 106 ? -11.397 0.952 -2.774 1.00 95.50 106 VAL A O 1
ATOM 816 N N . ALA A 1 107 ? -9.542 2.041 -2.126 1.00 94.25 107 ALA A N 1
ATOM 817 C CA . ALA A 1 107 ? -10.153 3.365 -2.016 1.00 94.25 107 ALA A CA 1
ATOM 818 C C . ALA A 1 107 ? -9.947 4.190 -3.290 1.00 94.25 107 ALA A C 1
ATOM 820 O O . ALA A 1 107 ? -10.843 4.907 -3.724 1.00 94.25 107 ALA A O 1
ATOM 821 N N . GLN A 1 108 ? -8.747 4.109 -3.865 1.00 94.06 108 GLN A N 1
ATOM 822 C CA . GLN A 1 108 ? -8.345 4.871 -5.041 1.00 94.06 108 GLN A CA 1
ATOM 823 C C . GLN A 1 108 ? -7.311 4.078 -5.839 1.00 94.06 108 GLN A C 1
ATOM 825 O O . GLN A 1 108 ? -6.530 3.306 -5.280 1.00 94.06 108 GLN A O 1
ATOM 830 N N . LYS A 1 109 ? -7.321 4.281 -7.156 1.00 94.81 109 LYS A N 1
ATOM 831 C CA . LYS A 1 109 ? -6.335 3.730 -8.084 1.00 94.81 109 LYS A CA 1
ATOM 832 C C . LYS A 1 109 ? -5.573 4.876 -8.728 1.00 94.81 109 LYS A C 1
ATOM 834 O O . LYS A 1 109 ? -6.175 5.884 -9.092 1.00 94.81 109 LYS A O 1
ATOM 839 N N . MET A 1 110 ? -4.273 4.704 -8.869 1.00 92.94 110 MET A N 1
ATOM 840 C CA . MET A 1 110 ? -3.385 5.596 -9.597 1.00 92.94 110 MET A CA 1
ATOM 841 C C . MET A 1 110 ? -2.660 4.765 -10.646 1.00 92.94 110 MET A C 1
ATOM 843 O O . MET A 1 110 ? -2.332 3.607 -10.396 1.00 92.94 110 MET A O 1
ATOM 847 N N . ARG A 1 111 ? -2.426 5.341 -11.820 1.00 91.81 111 ARG A N 1
ATOM 848 C CA . ARG A 1 111 ? -1.695 4.677 -12.897 1.00 91.81 111 ARG A CA 1
ATOM 849 C C . ARG A 1 111 ? -0.413 5.448 -13.139 1.00 91.81 111 ARG A C 1
ATOM 851 O O . ARG A 1 111 ? -0.448 6.666 -13.295 1.00 91.81 111 ARG A O 1
ATOM 858 N N . LEU A 1 112 ? 0.694 4.728 -13.118 1.00 90.31 112 LEU A N 1
ATOM 859 C CA . LEU A 1 112 ? 1.980 5.203 -13.583 1.00 90.31 112 LEU A CA 1
ATOM 860 C C . LEU A 1 112 ? 2.185 4.635 -14.984 1.00 90.31 112 LEU A C 1
ATOM 862 O O . LEU A 1 112 ? 1.984 3.443 -15.196 1.00 90.31 112 LEU A O 1
ATOM 866 N N . GLU A 1 113 ? 2.543 5.485 -15.934 1.00 91.00 113 GLU A N 1
ATOM 867 C CA . GLU A 1 113 ? 2.747 5.107 -17.331 1.00 91.00 113 GLU A CA 1
ATOM 868 C C . GLU A 1 113 ? 4.140 5.564 -17.753 1.00 91.00 113 GLU A C 1
ATOM 870 O O . GLU A 1 113 ? 4.560 6.678 -17.423 1.00 91.00 113 GLU A O 1
ATOM 875 N N . LYS A 1 114 ? 4.861 4.724 -18.500 1.00 83.56 114 LYS A N 1
ATOM 876 C CA . LYS A 1 114 ? 6.078 5.176 -19.173 1.00 83.56 114 LYS A CA 1
ATOM 877 C C . LYS A 1 114 ? 5.678 6.198 -20.230 1.00 83.56 114 LYS A C 1
ATOM 879 O O . LYS A 1 114 ? 4.965 5.883 -21.183 1.00 83.56 114 LYS A O 1
ATOM 884 N N . THR A 1 115 ? 6.162 7.428 -20.098 1.00 75.88 115 THR A N 1
ATOM 885 C CA . THR A 1 115 ? 6.062 8.410 -21.176 1.00 75.88 115 THR A CA 1
ATOM 886 C C . THR A 1 115 ? 6.864 7.902 -22.368 1.00 75.88 115 THR A C 1
ATOM 888 O O . THR A 1 115 ? 8.094 7.954 -22.364 1.00 75.88 115 THR A O 1
ATOM 891 N N . LYS A 1 116 ? 6.171 7.408 -23.399 1.00 60.12 116 LYS A N 1
ATOM 892 C CA . LYS A 1 116 ? 6.766 7.209 -24.721 1.00 60.12 116 LYS A CA 1
ATOM 893 C C . LYS A 1 116 ? 7.048 8.599 -25.279 1.00 60.12 116 LYS A C 1
ATOM 895 O O . LYS A 1 116 ? 6.153 9.258 -25.799 1.00 60.12 116 LYS A O 1
ATOM 900 N N . SER A 1 117 ? 8.276 9.079 -25.102 1.00 54.19 117 SER A N 1
ATOM 901 C CA . SER A 1 117 ? 8.756 10.241 -25.840 1.00 54.19 117 SER A CA 1
ATOM 902 C C . SER A 1 117 ? 8.707 9.876 -27.320 1.00 54.19 117 SER A C 1
ATOM 904 O O . SER A 1 117 ? 9.546 9.111 -27.792 1.00 54.19 117 SER A O 1
ATOM 906 N N . ASN A 1 118 ? 7.692 10.369 -28.036 1.00 45.44 118 ASN A N 1
ATOM 907 C CA . ASN A 1 118 ? 7.705 10.368 -29.495 1.00 45.44 118 ASN A CA 1
ATOM 908 C C . ASN A 1 118 ? 8.959 11.137 -29.921 1.00 45.44 118 ASN A C 1
ATOM 910 O O . ASN A 1 118 ? 9.045 12.346 -29.698 1.00 45.44 118 ASN A O 1
ATOM 914 N N . SER A 1 119 ? 9.943 10.392 -30.424 1.00 41.62 119 SER A N 1
ATOM 915 C CA . SER A 1 119 ? 11.113 10.934 -31.118 1.00 41.62 119 SER A CA 1
ATOM 916 C C . SER A 1 119 ? 10.707 11.514 -32.466 1.00 41.62 119 SER A C 1
ATOM 918 O O . SER A 1 119 ? 9.747 10.974 -33.064 1.00 41.62 119 SER A O 1
#

Sequence (119 aa):
MAKGFGTPINKKVGYVLNLVSEFNIYAAAENALPPLDKEKADESSAGITNNLSMARVWKNPRQAEKSVQDYLGFLVDWMTDGNLDELTILICVLKADSKGDLTTEVAQKMRLEKTKSNS

Secondary structure (DSSP, 8-state):
--------SSEEEEEEEEEEGGGTEEEBPTTTS----TTSTTS----EES-GGGB--BSSHHHHHHHGGGGHHHHHHHHHHTT-SEEEEEEEEEEE-TTS-EEEEEEEEEEEE------

Nearest PDB structures (foldseek):
  1xvs-assembly1_B  TM=4.365E-01  e=2.764E-01  Vibrio cholerae
  1tza-assembly1_A  TM=4.559E-01  e=1.121E+00  Shewanella oneidensis MR-1
  1tza-assembly1_B  TM=3.948E-01  e=1.939E+00  Shewanella oneidensis MR-1
  6z9c-assembly1_A  TM=4.480E-01  e=3.155E+00  Homo sapiens
  1xq4-assembly1_A  TM=4.177E-01  e=4.026E+00  Bordetella pertussis

Radius of gyration: 17.33 Å; Cα contacts (8 Å, |Δi|>4): 187; chains: 1; bounding box: 62×23×57 Å

Mean predicted aligned error: 8.96 Å